Protein AF-A0A1I8ATX5-F1 (afdb_monomer)

Nearest PDB structures (foldseek):
  1nkl-assembly1_A  TM=8.105E-01  e=1.428E-02  Sus scrofa

Foldseek 3Di:
DDDDPDPPPPPPPPVPPDVQDPLLVLQQQLLVQLLVVVVPDPDDSLVSQLVSLCVPQPPPVVSSVSSNVCSVPLCVVCVVVSVVVPRSSVSCVVVPSD

pLDDT: mean 77.72, std 13.15, range [47.62, 89.88]

Solvent-accessible surface area (backbone atoms only — not comparable to full-atom values): 5912 Å² total; per-residue (Å²): 140,82,91,88,86,77,89,82,77,78,77,80,76,66,79,77,79,66,83,66,47,76,58,22,52,52,42,28,53,51,47,48,50,37,48,61,50,58,76,78,51,93,67,53,72,68,58,45,34,50,51,46,27,53,70,77,27,67,93,38,67,68,57,29,52,51,39,49,53,46,34,69,58,44,46,77,75,35,47,68,46,48,75,66,65,53,57,36,67,58,56,27,37,76,74,68,46,83

Organism: NCBI:txid37863

Secondary structure (DSSP, 8-state):
--SS--SS-------------HHHHHHHHHHHHHHHHHTT--S-HHHHHHHHHHHHHTT-HHHHHHHHHHHHHHHHHHHHHHHTT--HHHHHHHTT--

Radius of gyration: 17.79 Å; Cα contacts (8 Å, |Δi|>4): 79; chains: 1; bounding box: 62×36×24 Å

Mean predicted aligned error: 10.33 Å

Sequence (98 aa):
MKLLICLFIIGSLLPIAKADSPLCQICTVIVGAVEEALEDDQNSIDEIGKDVCDKLFKGDFWKELVCKTVVDGAVSQAEEDIKNKEKPQIICAKIHLC

Structure (mmCIF, N/CA/C/O backbone):
data_AF-A0A1I8ATX5-F1
#
_entry.id   AF-A0A1I8ATX5-F1
#
loop_
_atom_site.group_PDB
_atom_site.id
_atom_site.type_symbol
_atom_site.label_atom_id
_atom_site.label_alt_id
_atom_site.label_comp_id
_atom_site.label_asym_id
_atom_site.label_entity_id
_atom_site.label_seq_id
_atom_site.pdbx_PDB_ins_code
_atom_site.Cartn_x
_atom_site.Cartn_y
_atom_site.Cartn_z
_atom_site.occupancy
_atom_site.B_iso_or_equiv
_atom_site.auth_seq_id
_atom_site.auth_comp_id
_atom_site.auth_asym_id
_atom_site.auth_atom_id
_atom_site.pdbx_PDB_model_num
ATOM 1 N N . MET A 1 1 ? -51.947 15.233 -6.515 1.00 49.03 1 MET A N 1
ATOM 2 C CA . MET A 1 1 ? -51.505 14.933 -7.900 1.00 49.03 1 MET A CA 1
ATOM 3 C C . MET A 1 1 ? -51.711 16.216 -8.687 1.00 49.03 1 MET A C 1
ATOM 5 O O . MET A 1 1 ? -52.810 16.725 -8.628 1.00 49.03 1 MET A O 1
ATOM 9 N N . LYS A 1 2 ? -50.753 16.836 -9.365 1.00 51.22 2 LYS A N 1
ATOM 10 C CA . LYS A 1 2 ? -49.494 16.377 -9.954 1.00 51.22 2 LYS A CA 1
ATOM 11 C C . LYS A 1 2 ? -48.772 17.676 -10.416 1.00 51.22 2 LYS A C 1
ATOM 13 O O . LYS A 1 2 ? -49.461 18.628 -10.760 1.00 51.22 2 LYS A O 1
ATOM 18 N N . LEU A 1 3 ? -47.438 17.669 -10.500 1.00 51.41 3 LEU A N 1
ATOM 19 C CA . LEU A 1 3 ? -46.654 18.455 -11.484 1.00 51.41 3 LEU A CA 1
ATOM 20 C C . LEU A 1 3 ? -46.164 19.893 -11.181 1.00 51.41 3 LEU A C 1
ATOM 22 O O . LEU A 1 3 ? -45.907 20.625 -12.126 1.00 51.41 3 LEU A O 1
ATOM 26 N N . LEU A 1 4 ? -45.888 20.293 -9.933 1.00 52.38 4 LEU A N 1
ATOM 27 C CA . LEU A 1 4 ? -45.052 21.496 -9.684 1.00 52.38 4 LEU A CA 1
ATOM 28 C C . LEU A 1 4 ? -43.908 21.247 -8.680 1.00 52.38 4 LEU A C 1
ATOM 30 O O . LEU A 1 4 ? -43.568 22.106 -7.877 1.00 52.38 4 LEU A O 1
ATOM 34 N N . ILE A 1 5 ? -43.298 20.055 -8.729 1.00 55.38 5 ILE A N 1
ATOM 35 C CA . ILE A 1 5 ? -42.100 19.686 -7.942 1.00 55.38 5 ILE A CA 1
ATOM 36 C C . ILE A 1 5 ? -41.010 19.155 -8.890 1.00 55.38 5 ILE A C 1
ATOM 38 O O . ILE A 1 5 ? -40.506 18.049 -8.728 1.00 55.38 5 ILE A O 1
ATOM 42 N N . CYS A 1 6 ? -40.676 19.906 -9.943 1.00 47.62 6 CYS A N 1
ATOM 43 C CA . CYS A 1 6 ? -39.618 19.509 -10.888 1.00 47.62 6 CYS A CA 1
ATOM 44 C C . CYS A 1 6 ? -38.562 20.598 -11.130 1.00 47.62 6 CYS A C 1
ATOM 46 O O . CYS A 1 6 ? -37.795 20.492 -12.077 1.00 47.62 6 CYS A O 1
ATOM 48 N N . LEU A 1 7 ? -38.485 21.628 -10.280 1.00 52.16 7 LEU A N 1
ATOM 49 C CA . LEU A 1 7 ? -37.514 22.725 -10.430 1.00 52.16 7 LEU A CA 1
ATOM 50 C C . LEU A 1 7 ? -36.239 22.579 -9.576 1.00 52.16 7 LEU A C 1
ATOM 52 O O . LEU A 1 7 ? -35.463 23.521 -9.500 1.00 52.16 7 LEU A O 1
ATOM 56 N N . PHE A 1 8 ? -35.988 21.416 -8.958 1.00 54.81 8 PHE A N 1
ATOM 57 C CA . PHE A 1 8 ? -34.855 21.242 -8.029 1.00 54.81 8 PHE A CA 1
ATOM 58 C C . PHE A 1 8 ? -33.918 20.057 -8.298 1.00 54.81 8 PHE A C 1
ATOM 60 O O . PHE A 1 8 ? -33.079 19.751 -7.458 1.00 54.81 8 PHE A O 1
ATOM 67 N N . ILE A 1 9 ? -34.009 19.385 -9.449 1.00 60.25 9 ILE A N 1
ATOM 68 C CA . ILE A 1 9 ? -33.149 18.220 -9.725 1.00 60.25 9 ILE A CA 1
ATOM 69 C C . ILE A 1 9 ? -32.611 18.266 -11.149 1.00 60.25 9 ILE A C 1
ATOM 71 O O . ILE A 1 9 ? -32.844 17.375 -11.953 1.00 60.25 9 ILE A O 1
ATOM 75 N N . ILE A 1 10 ? -31.869 19.317 -11.470 1.00 60.31 10 ILE A N 1
ATOM 76 C CA . ILE A 1 10 ? -30.769 19.169 -12.425 1.00 60.31 10 ILE A CA 1
ATOM 77 C C . ILE A 1 10 ? -29.571 19.857 -11.785 1.00 60.31 10 ILE A C 1
ATOM 79 O O . ILE A 1 10 ? -29.054 20.862 -12.261 1.00 60.31 10 ILE A O 1
ATOM 83 N N . GLY A 1 11 ? -29.176 19.326 -10.624 1.00 52.53 11 GLY A N 1
ATOM 84 C CA . GLY A 1 11 ? -27.808 19.469 -10.164 1.00 52.53 11 GLY A CA 1
ATOM 85 C C . GLY A 1 11 ? -26.944 18.863 -11.254 1.00 52.53 11 GLY A C 1
ATOM 86 O O . GLY A 1 11 ? -26.857 17.645 -11.383 1.00 52.53 11 GLY A O 1
ATOM 87 N N . SER A 1 12 ? -26.375 19.727 -12.084 1.00 55.12 12 SER A N 1
ATOM 88 C CA . SER A 1 12 ? -25.286 19.416 -12.988 1.00 55.12 12 SER A CA 1
ATOM 89 C C . SER A 1 12 ? -24.079 19.018 -12.145 1.00 55.12 12 SER A C 1
ATOM 91 O O . SER A 1 12 ? -23.128 19.781 -11.995 1.00 55.12 12 SER A O 1
ATOM 93 N N . LEU A 1 13 ? -24.122 17.815 -11.572 1.00 51.06 13 LEU A N 1
ATOM 94 C CA . LEU A 1 13 ? -22.925 17.095 -11.197 1.00 51.06 13 LEU A CA 1
ATOM 95 C C . LEU A 1 13 ? -22.354 16.576 -12.514 1.00 51.06 13 LEU A C 1
ATOM 97 O O . LEU A 1 13 ? -22.510 15.416 -12.880 1.00 51.06 13 LEU A O 1
ATOM 101 N N . LEU A 1 14 ? -21.764 17.487 -13.288 1.00 50.88 14 LEU A N 1
ATOM 102 C CA . LEU A 1 14 ? -20.779 17.060 -14.260 1.00 50.88 14 LEU A CA 1
ATOM 103 C C . LEU A 1 14 ? -19.685 16.417 -13.408 1.00 50.88 14 LEU A C 1
ATOM 105 O O . LEU A 1 14 ? -19.130 17.119 -12.554 1.00 50.88 14 LEU A O 1
ATOM 109 N N . PRO A 1 15 ? -19.395 15.113 -13.554 1.00 53.12 15 PRO A N 1
ATOM 110 C CA . PRO A 1 15 ? -18.150 14.604 -13.029 1.00 53.12 15 PRO A CA 1
ATOM 111 C C . PRO A 1 15 ? -17.080 15.428 -13.737 1.00 53.12 15 PRO A C 1
ATOM 113 O O . PRO A 1 15 ? -16.882 15.311 -14.947 1.00 53.12 15 PRO A O 1
ATOM 116 N N . ILE A 1 16 ? -16.467 16.356 -13.003 1.00 53.81 16 ILE A N 1
ATOM 117 C CA . ILE A 1 16 ? -15.253 17.014 -13.449 1.00 53.81 16 ILE A CA 1
ATOM 118 C C . ILE A 1 16 ? -14.270 15.857 -13.525 1.00 53.81 16 ILE A C 1
ATOM 120 O O . ILE A 1 16 ? -13.755 15.419 -12.500 1.00 53.81 16 ILE A O 1
A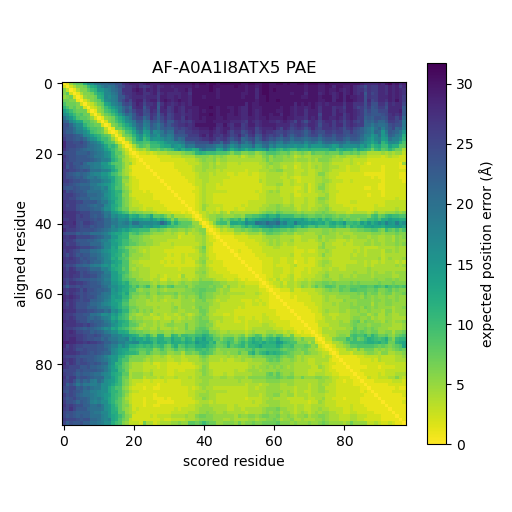TOM 124 N N . ALA A 1 17 ? -14.096 15.300 -14.722 1.00 51.22 17 ALA A N 1
ATOM 125 C CA . ALA A 1 17 ? -13.044 14.350 -15.012 1.00 51.22 17 ALA A CA 1
ATOM 126 C C . ALA A 1 17 ? -11.733 15.131 -14.896 1.00 51.22 17 ALA A C 1
ATOM 128 O O . ALA A 1 17 ? -11.174 15.610 -15.881 1.00 51.22 17 ALA A O 1
ATOM 129 N N . LYS A 1 18 ? -11.295 15.361 -13.656 1.00 57.91 18 LYS A N 1
ATOM 130 C CA . LYS A 1 18 ? -9.919 15.727 -13.383 1.00 57.91 18 LYS A CA 1
ATOM 131 C C . LYS A 1 18 ? -9.115 14.545 -13.897 1.00 57.91 18 LYS A C 1
ATOM 133 O O . LYS A 1 18 ? -9.384 13.406 -13.529 1.00 57.91 18 LYS A O 1
ATOM 138 N N . ALA A 1 19 ? -8.193 14.812 -14.814 1.00 62.12 19 ALA A N 1
ATOM 139 C CA . ALA A 1 19 ? -7.160 13.843 -15.108 1.00 62.12 19 ALA A CA 1
ATOM 140 C C . ALA A 1 19 ? -6.397 13.648 -13.796 1.00 62.12 19 ALA A C 1
ATOM 142 O O . ALA A 1 19 ? -5.656 14.537 -13.370 1.00 62.12 19 ALA A O 1
ATOM 143 N N . ASP A 1 20 ? -6.690 12.545 -13.117 1.00 72.75 20 ASP A N 1
ATOM 144 C CA . ASP A 1 20 ? -6.015 12.180 -11.887 1.00 72.75 20 ASP A CA 1
ATOM 145 C C . ASP A 1 20 ? -4.517 12.065 -12.167 1.00 72.75 20 ASP A C 1
ATOM 147 O O . ASP A 1 20 ? -4.092 11.642 -13.249 1.00 72.75 20 ASP A O 1
ATOM 151 N N . SER A 1 21 ? -3.702 12.490 -11.200 1.00 85.00 21 SER A N 1
ATOM 152 C CA . SER A 1 21 ? -2.256 12.337 -11.320 1.00 85.00 21 SER A CA 1
ATOM 153 C C . SER A 1 21 ? -1.924 10.845 -11.515 1.00 85.00 21 SER A C 1
ATOM 155 O O . SER A 1 21 ? -2.637 9.986 -10.986 1.00 85.00 21 SER A O 1
ATOM 157 N N . PRO A 1 22 ? -0.839 10.487 -12.224 1.00 83.75 22 PRO A N 1
ATOM 158 C CA . PRO A 1 22 ? -0.434 9.085 -12.338 1.00 83.75 22 PRO A CA 1
ATOM 159 C C . PRO A 1 22 ? -0.270 8.398 -10.971 1.00 83.75 22 PRO A C 1
ATOM 161 O O . PRO A 1 22 ? -0.543 7.209 -10.838 1.00 83.75 22 PRO A O 1
ATOM 164 N N . LEU A 1 23 ? 0.116 9.158 -9.939 1.00 84.00 23 LEU A N 1
ATOM 165 C CA . LEU A 1 23 ? 0.203 8.680 -8.558 1.00 84.00 23 LEU A CA 1
ATOM 166 C C . LEU A 1 23 ? -1.177 8.414 -7.942 1.00 84.00 23 LEU A C 1
ATOM 168 O O . LEU A 1 23 ? -1.354 7.391 -7.289 1.00 84.00 23 LEU A O 1
ATOM 172 N N . CYS A 1 24 ? -2.161 9.277 -8.195 1.00 87.4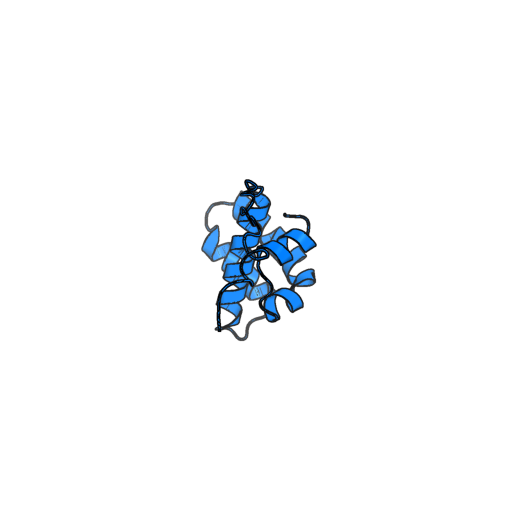4 24 CYS A N 1
ATOM 173 C CA . CYS A 1 24 ? -3.548 9.078 -7.779 1.00 87.44 24 CYS A CA 1
ATOM 174 C C . CYS A 1 24 ? -4.145 7.817 -8.423 1.00 87.44 24 CYS A C 1
ATOM 176 O O . CYS A 1 24 ? -4.763 6.996 -7.747 1.00 87.44 24 CYS A O 1
ATOM 178 N N . GLN A 1 25 ? -3.891 7.595 -9.716 1.00 88.50 25 GLN A N 1
ATOM 179 C CA . GLN A 1 25 ? -4.326 6.378 -10.408 1.00 88.50 25 GLN A CA 1
ATOM 180 C C . GLN A 1 25 ? -3.686 5.118 -9.813 1.00 88.50 25 GLN A C 1
ATOM 182 O O . GLN A 1 25 ? -4.381 4.147 -9.538 1.00 88.50 25 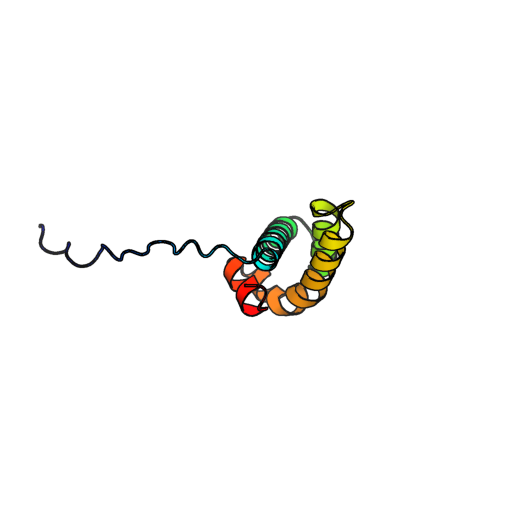GLN A O 1
ATOM 187 N N . ILE A 1 26 ? -2.374 5.138 -9.566 1.00 85.75 26 ILE A N 1
ATOM 188 C CA . ILE A 1 26 ? -1.678 4.006 -8.939 1.00 85.75 26 ILE A CA 1
ATOM 189 C C . ILE A 1 26 ? -2.236 3.746 -7.536 1.00 85.75 26 ILE A C 1
ATOM 191 O O . ILE A 1 26 ? -2.565 2.608 -7.220 1.00 85.75 26 ILE A O 1
ATOM 195 N N . CYS A 1 27 ? -2.407 4.789 -6.723 1.00 87.69 27 CYS A N 1
ATOM 196 C CA . CYS A 1 27 ? -2.961 4.657 -5.380 1.00 87.69 27 CYS A CA 1
ATOM 197 C C . CYS A 1 27 ? -4.367 4.049 -5.395 1.00 87.69 27 CYS A C 1
ATOM 199 O O . CYS A 1 27 ? -4.629 3.093 -4.674 1.00 87.69 27 CYS A O 1
ATOM 201 N N . THR A 1 28 ? -5.261 4.569 -6.238 1.00 89.88 28 THR A N 1
ATOM 202 C CA . THR A 1 28 ? -6.655 4.100 -6.296 1.00 89.88 28 THR A CA 1
ATOM 203 C C . THR A 1 28 ? -6.753 2.640 -6.727 1.00 89.88 28 THR A C 1
ATOM 205 O O . THR A 1 28 ? -7.574 1.905 -6.184 1.00 89.88 28 THR A O 1
ATOM 208 N N . VAL A 1 29 ? -5.885 2.201 -7.645 1.00 89.56 29 VAL A N 1
ATOM 209 C CA . VAL A 1 29 ? -5.773 0.790 -8.039 1.00 89.56 29 VAL A CA 1
ATOM 210 C C . VAL A 1 29 ? -5.266 -0.073 -6.881 1.00 89.56 29 VAL A C 1
ATOM 212 O O . VAL A 1 29 ? -5.832 -1.133 -6.634 1.00 89.56 29 VAL A O 1
ATOM 215 N N . ILE A 1 30 ? -4.233 0.371 -6.158 1.00 88.00 30 ILE A N 1
ATOM 216 C CA . ILE A 1 30 ? -3.681 -0.371 -5.013 1.00 88.00 30 ILE A CA 1
ATOM 217 C C . ILE A 1 30 ? -4.729 -0.514 -3.910 1.00 88.00 30 ILE A C 1
ATOM 219 O O . ILE A 1 30 ? -4.971 -1.625 -3.457 1.00 88.00 30 ILE A O 1
ATOM 223 N N . VAL A 1 31 ? -5.365 0.588 -3.501 1.00 88.25 31 VAL A N 1
ATOM 224 C CA . VAL A 1 31 ? -6.376 0.583 -2.435 1.00 88.25 31 VAL A CA 1
ATOM 225 C C . VAL A 1 31 ? -7.534 -0.344 -2.799 1.00 88.25 31 VAL A C 1
ATOM 227 O O . VAL A 1 31 ? -7.886 -1.192 -1.989 1.00 88.25 31 VAL A O 1
ATOM 230 N N . GLY A 1 32 ? -8.051 -0.270 -4.030 1.00 89.38 32 GLY A N 1
ATOM 231 C CA . GLY A 1 32 ? -9.118 -1.174 -4.473 1.00 89.38 32 GLY A CA 1
ATOM 232 C C . GLY A 1 32 ? -8.703 -2.650 -4.466 1.00 89.38 32 GLY A C 1
ATOM 233 O O . GLY A 1 32 ? -9.473 -3.505 -4.043 1.00 89.38 32 GLY A O 1
ATOM 234 N N . ALA A 1 33 ? -7.470 -2.962 -4.872 1.00 88.75 33 ALA A N 1
ATOM 235 C CA . ALA A 1 33 ? -6.967 -4.335 -4.837 1.00 88.75 33 ALA A CA 1
ATOM 236 C C . ALA A 1 33 ? -6.723 -4.848 -3.403 1.00 88.75 33 ALA A C 1
ATOM 238 O O . ALA A 1 33 ? -6.934 -6.029 -3.135 1.00 88.75 33 ALA A O 1
ATOM 239 N N . VAL A 1 34 ? -6.307 -3.977 -2.475 1.00 87.69 34 VAL A N 1
ATOM 240 C CA . VAL A 1 34 ? -6.200 -4.316 -1.046 1.00 87.69 34 VAL A CA 1
ATOM 241 C C . VAL A 1 34 ? -7.584 -4.567 -0.445 1.00 87.69 34 VAL A C 1
ATOM 243 O O . VAL A 1 34 ? -7.748 -5.537 0.289 1.00 87.69 34 VAL A O 1
ATOM 246 N N . GLU A 1 35 ? -8.581 -3.744 -0.779 1.00 87.19 35 GLU A N 1
ATOM 247 C CA . GLU A 1 35 ? -9.972 -3.940 -0.348 1.00 87.19 35 GLU A CA 1
ATOM 248 C C . GLU A 1 35 ? -10.535 -5.287 -0.812 1.00 87.19 35 GLU A C 1
ATOM 250 O O . GLU A 1 35 ? -11.112 -6.008 -0.002 1.00 87.19 35 GLU A O 1
ATOM 255 N N . GLU A 1 36 ? -10.333 -5.657 -2.082 1.00 87.12 36 GLU A N 1
ATOM 256 C CA . GLU A 1 36 ? -10.770 -6.958 -2.611 1.00 87.12 36 GLU A CA 1
ATOM 257 C C . GLU A 1 36 ? -10.063 -8.131 -1.920 1.00 87.12 36 GLU A C 1
ATOM 259 O O . GLU A 1 36 ? -10.698 -9.129 -1.587 1.00 87.12 36 GLU A O 1
ATOM 264 N N . ALA A 1 37 ? -8.756 -8.019 -1.670 1.00 85.25 37 ALA A N 1
ATOM 265 C CA . ALA A 1 37 ? -7.979 -9.090 -1.051 1.00 85.25 37 ALA A CA 1
ATOM 266 C C . ALA A 1 37 ? -8.264 -9.262 0.455 1.00 85.25 37 ALA A C 1
ATOM 268 O O . ALA A 1 37 ? -8.138 -10.367 0.979 1.00 85.25 37 ALA A O 1
ATOM 269 N N . LEU A 1 38 ? -8.697 -8.203 1.150 1.00 81.75 38 LEU A N 1
ATOM 270 C CA . LEU A 1 38 ? -9.124 -8.267 2.554 1.00 81.75 38 LEU A CA 1
ATOM 271 C C . LEU A 1 38 ? -10.402 -9.083 2.770 1.00 81.75 38 LEU A C 1
ATOM 273 O O . LEU A 1 38 ? -10.643 -9.541 3.885 1.00 81.75 38 LEU A O 1
ATOM 277 N N . GLU A 1 39 ? -11.236 -9.260 1.744 1.00 74.12 39 GLU A N 1
ATOM 278 C CA . GLU A 1 39 ? -12.455 -10.066 1.874 1.00 74.12 39 GLU A CA 1
ATOM 279 C C . GLU A 1 39 ? -12.167 -11.571 1.981 1.00 74.12 39 GLU A C 1
ATOM 281 O O . GLU A 1 39 ? -13.018 -12.314 2.474 1.00 74.12 39 GLU A O 1
ATOM 286 N N . ASP A 1 40 ? -10.979 -12.012 1.557 1.00 67.62 40 ASP A N 1
ATOM 287 C CA . ASP A 1 40 ? -10.659 -13.426 1.328 1.00 67.62 40 ASP A CA 1
ATOM 288 C C . ASP A 1 40 ? -9.539 -13.963 2.249 1.00 67.62 40 ASP A C 1
ATOM 290 O O . ASP A 1 40 ? -9.288 -15.169 2.278 1.00 67.62 40 ASP A O 1
ATOM 294 N N . ASP A 1 41 ? -8.870 -13.101 3.032 1.00 64.31 41 ASP A N 1
ATOM 295 C CA . ASP A 1 41 ? -7.623 -13.449 3.729 1.00 64.31 41 ASP A CA 1
ATOM 296 C C . ASP A 1 41 ? -7.626 -13.138 5.248 1.00 64.31 41 ASP A C 1
ATOM 298 O O . ASP A 1 41 ? -8.220 -12.169 5.717 1.00 64.31 41 ASP A O 1
ATOM 302 N N . GLN A 1 42 ? -6.950 -13.984 6.041 1.00 72.44 42 GLN A N 1
ATOM 303 C CA . GLN A 1 42 ? -6.692 -13.775 7.482 1.00 72.44 42 GLN A CA 1
ATOM 304 C C . GLN A 1 42 ? -5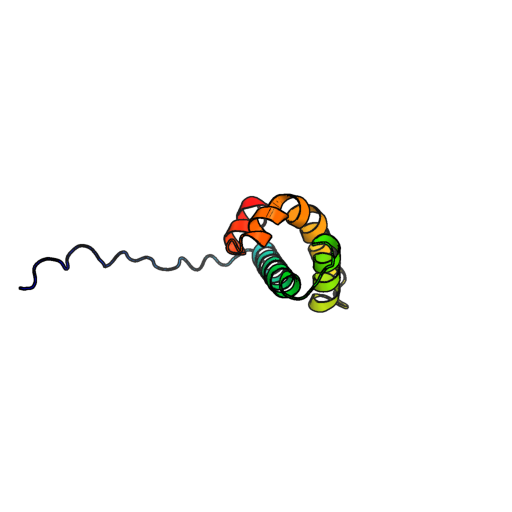.397 -12.985 7.739 1.00 72.44 42 GLN A C 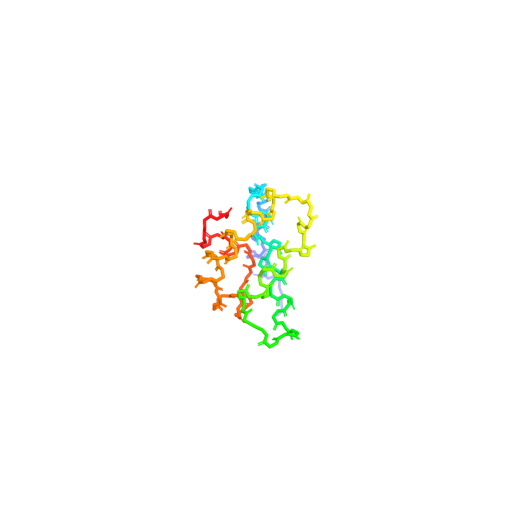1
ATOM 306 O O . GLN A 1 42 ? -5.061 -12.707 8.894 1.00 72.44 42 GLN A O 1
ATOM 311 N N . ASN A 1 43 ? -4.654 -12.669 6.679 1.00 78.56 43 ASN A N 1
ATOM 312 C CA . ASN A 1 43 ? -3.388 -11.955 6.745 1.00 78.56 43 ASN A CA 1
ATOM 313 C C . ASN A 1 43 ? -3.559 -10.486 7.150 1.00 78.56 43 ASN A C 1
ATOM 315 O O . ASN A 1 43 ? -4.633 -9.888 7.050 1.00 78.56 43 ASN A O 1
ATOM 319 N N . SER A 1 44 ? -2.466 -9.887 7.621 1.00 81.44 44 SER A N 1
ATOM 320 C CA . SER A 1 44 ? -2.453 -8.460 7.938 1.00 81.44 44 SER A CA 1
ATOM 321 C C . SER A 1 44 ? -2.586 -7.610 6.671 1.00 81.44 44 SER A C 1
ATOM 323 O O . SER A 1 44 ? -2.148 -7.999 5.587 1.00 81.44 44 SER A O 1
ATOM 325 N N . ILE A 1 45 ? -3.159 -6.413 6.804 1.00 79.75 45 ILE A N 1
ATOM 326 C CA . ILE A 1 45 ? -3.342 -5.492 5.676 1.00 79.75 45 ILE A CA 1
ATOM 327 C C . ILE A 1 45 ? -2.003 -5.098 5.015 1.00 79.75 45 ILE A C 1
ATOM 329 O O . ILE A 1 45 ? -1.946 -4.902 3.803 1.00 79.75 45 ILE A O 1
ATOM 333 N N . ASP A 1 46 ? -0.910 -5.072 5.781 1.00 81.31 46 ASP A N 1
ATOM 334 C CA . ASP A 1 46 ? 0.457 -4.889 5.285 1.00 81.31 46 ASP A CA 1
ATOM 335 C C . ASP A 1 46 ? 0.930 -6.042 4.390 1.00 81.31 46 ASP A C 1
ATOM 337 O O . ASP A 1 46 ? 1.557 -5.817 3.353 1.00 81.31 46 ASP A O 1
ATOM 341 N N . GLU A 1 47 ? 0.658 -7.288 4.785 1.00 84.62 47 GLU A N 1
ATOM 342 C CA . GLU A 1 47 ? 1.005 -8.472 3.989 1.00 84.62 47 GLU A CA 1
ATOM 343 C C . GLU A 1 47 ? 0.190 -8.515 2.699 1.00 84.62 47 GLU A C 1
ATOM 345 O O . GLU A 1 47 ? 0.751 -8.737 1.624 1.00 84.62 47 GLU A O 1
ATOM 350 N N . ILE A 1 48 ? -1.105 -8.206 2.794 1.00 87.19 48 ILE A N 1
ATOM 351 C CA . ILE A 1 48 ? -2.002 -8.092 1.643 1.00 87.19 48 ILE A CA 1
ATOM 352 C C . ILE A 1 48 ? -1.518 -6.991 0.697 1.00 87.19 48 ILE A C 1
ATOM 354 O O . ILE A 1 48 ? -1.400 -7.216 -0.505 1.00 87.19 48 ILE A O 1
ATOM 358 N N . GLY A 1 49 ? -1.170 -5.814 1.222 1.00 86.50 49 GLY A N 1
ATOM 359 C CA . GLY A 1 49 ? -0.646 -4.711 0.422 1.00 86.50 49 GLY A CA 1
ATOM 360 C C . GLY A 1 49 ? 0.638 -5.079 -0.324 1.00 86.50 49 GLY A C 1
ATOM 361 O O . GLY A 1 49 ? 0.778 -4.766 -1.508 1.00 86.50 49 GLY A O 1
ATOM 362 N N . LYS A 1 50 ? 1.558 -5.801 0.324 1.00 85.38 50 LYS A N 1
ATOM 363 C CA . LYS A 1 50 ? 2.791 -6.285 -0.319 1.00 85.38 50 LYS A CA 1
ATOM 364 C C . LYS A 1 50 ? 2.503 -7.279 -1.441 1.00 85.38 50 LYS A C 1
ATOM 366 O O . LYS A 1 50 ? 3.072 -7.138 -2.523 1.00 85.38 50 LYS A O 1
ATOM 371 N N . ASP A 1 51 ? 1.603 -8.230 -1.214 1.00 88.62 51 ASP A N 1
ATOM 372 C CA . ASP A 1 51 ? 1.202 -9.207 -2.230 1.00 88.62 51 ASP A CA 1
ATOM 373 C C . ASP A 1 51 ? 0.476 -8.539 -3.412 1.00 88.62 51 ASP A C 1
ATOM 375 O O . ASP A 1 51 ? 0.759 -8.841 -4.571 1.00 88.62 51 ASP A O 1
ATOM 379 N N . VAL A 1 52 ? -0.380 -7.547 -3.146 1.00 89.44 52 VAL A N 1
ATOM 380 C CA . VAL A 1 52 ? -1.009 -6.702 -4.174 1.00 89.44 52 VAL A CA 1
ATOM 381 C C . VAL A 1 52 ? 0.048 -5.988 -5.018 1.00 89.44 52 VAL A C 1
ATOM 383 O O . VAL A 1 52 ? -0.028 -6.025 -6.249 1.00 89.44 52 VAL A O 1
ATOM 386 N N . CYS A 1 53 ? 1.061 -5.381 -4.395 1.00 89.06 53 CYS A N 1
ATOM 387 C CA . CYS A 1 53 ? 2.146 -4.723 -5.123 1.00 89.06 53 CYS A CA 1
ATOM 388 C C . CYS A 1 53 ? 2.917 -5.688 -6.021 1.00 89.06 53 CYS A C 1
ATOM 390 O O . CYS A 1 53 ? 3.150 -5.389 -7.196 1.00 89.06 53 CYS A O 1
ATOM 392 N N . ASP A 1 54 ? 3.286 -6.848 -5.481 1.00 89.50 54 ASP A N 1
ATOM 393 C CA . ASP A 1 54 ? 4.030 -7.865 -6.215 1.00 89.50 54 ASP A CA 1
ATOM 394 C C . ASP A 1 54 ? 3.189 -8.450 -7.362 1.00 89.50 54 ASP A C 1
ATOM 396 O O . ASP A 1 54 ? 3.728 -8.718 -8.433 1.00 89.50 54 ASP A O 1
ATOM 400 N N . LYS A 1 55 ? 1.869 -8.608 -7.193 1.00 88.81 55 LYS A N 1
ATOM 401 C CA . LYS A 1 55 ? 0.951 -9.090 -8.242 1.00 88.81 55 LYS A CA 1
ATOM 402 C C . LYS A 1 55 ? 0.733 -8.067 -9.356 1.00 88.81 55 LYS A C 1
ATOM 404 O O . LYS A 1 55 ? 0.765 -8.436 -10.529 1.00 88.81 55 LYS A O 1
ATOM 409 N N . LEU A 1 56 ? 0.506 -6.801 -9.007 1.00 86.81 56 LEU A N 1
ATOM 410 C CA . LEU A 1 56 ? 0.161 -5.750 -9.971 1.00 86.81 56 LEU A CA 1
ATOM 411 C C . LEU A 1 56 ? 1.366 -5.244 -10.766 1.00 86.81 56 LEU A C 1
ATOM 413 O O . LEU A 1 56 ? 1.229 -4.902 -11.941 1.00 86.81 56 LEU A O 1
ATOM 417 N N . PHE A 1 57 ? 2.538 -5.175 -10.134 1.00 88.31 57 PHE A N 1
ATOM 418 C CA . PHE A 1 57 ? 3.695 -4.467 -10.688 1.00 88.31 57 PHE A CA 1
ATOM 419 C C . PHE A 1 57 ? 4.927 -5.347 -10.885 1.00 88.31 57 PHE A C 1
ATOM 421 O O . PHE A 1 57 ? 6.019 -4.826 -11.117 1.00 88.31 57 PHE A O 1
ATOM 428 N N . LYS A 1 58 ? 4.763 -6.676 -10.866 1.00 87.44 58 LYS A N 1
ATOM 429 C CA . LYS A 1 58 ? 5.861 -7.621 -11.093 1.00 87.44 58 LYS A CA 1
ATOM 430 C C . LYS A 1 58 ? 6.662 -7.272 -12.345 1.00 87.44 58 LYS A C 1
ATOM 432 O O . LYS A 1 58 ? 6.139 -7.284 -13.459 1.00 87.44 58 LYS A O 1
ATOM 437 N N . GLY A 1 59 ? 7.960 -7.042 -12.169 1.00 85.75 59 GLY A N 1
ATOM 438 C CA . GLY A 1 59 ? 8.873 -6.752 -13.277 1.00 85.75 59 GLY A CA 1
ATOM 439 C C . GLY A 1 59 ? 8.929 -5.280 -13.697 1.00 85.75 59 GLY A C 1
ATOM 440 O O . GLY A 1 59 ? 9.723 -4.948 -14.575 1.00 85.75 59 GLY A O 1
ATOM 441 N N . ASP A 1 60 ? 8.165 -4.394 -13.052 1.00 87.19 60 ASP A N 1
ATOM 442 C CA . ASP A 1 60 ? 8.302 -2.941 -13.163 1.00 87.19 60 ASP A CA 1
ATOM 443 C C . ASP A 1 60 ? 8.809 -2.374 -11.830 1.00 87.19 60 ASP A C 1
ATOM 445 O O . ASP A 1 60 ? 8.038 -1.967 -10.959 1.00 87.19 60 ASP A O 1
ATOM 449 N N . PHE A 1 61 ? 10.138 -2.355 -11.685 1.00 86.44 61 PHE A N 1
ATOM 450 C CA . PHE A 1 61 ? 10.824 -1.973 -10.446 1.00 86.44 61 PHE A CA 1
ATOM 451 C C . PHE A 1 61 ? 10.351 -0.627 -9.877 1.00 86.44 61 PHE A C 1
ATOM 453 O O . PHE A 1 61 ? 10.189 -0.486 -8.667 1.00 86.44 61 PHE A O 1
ATOM 460 N N . TRP A 1 62 ? 10.110 0.368 -10.737 1.00 84.88 62 TRP A N 1
ATOM 461 C CA . TRP A 1 62 ? 9.704 1.698 -10.283 1.00 84.88 62 TRP A CA 1
ATOM 462 C C . TRP A 1 62 ? 8.276 1.706 -9.750 1.00 84.88 62 TRP A C 1
ATOM 464 O O . TRP A 1 62 ? 8.026 2.306 -8.706 1.00 84.88 62 TRP A O 1
ATOM 474 N N . LYS A 1 63 ? 7.345 1.026 -10.426 1.00 82.56 63 LYS A N 1
ATOM 475 C CA . LYS A 1 63 ? 5.966 0.918 -9.937 1.00 82.56 63 LYS A CA 1
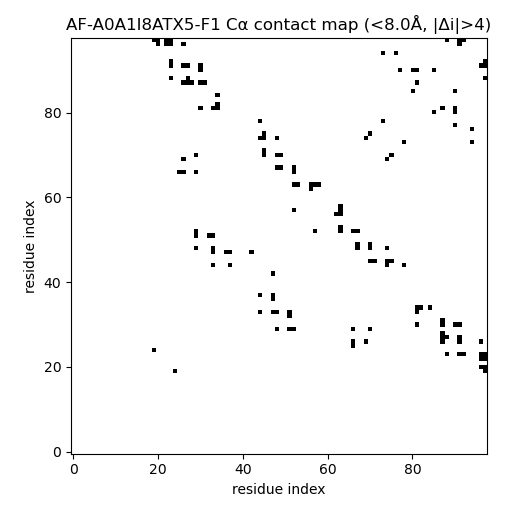ATOM 476 C C . LYS A 1 63 ? 5.876 0.076 -8.673 1.00 82.56 63 LYS A C 1
ATOM 478 O O . LYS A 1 63 ? 5.136 0.440 -7.768 1.00 82.56 63 LYS A O 1
ATOM 483 N N . GLU A 1 64 ? 6.658 -0.993 -8.586 1.00 85.50 64 GLU A N 1
ATOM 484 C CA . GLU A 1 64 ? 6.732 -1.844 -7.400 1.00 85.50 64 GLU A CA 1
ATOM 485 C C . GLU A 1 64 ? 7.257 -1.063 -6.183 1.00 85.50 64 GLU A C 1
ATOM 487 O O . GLU A 1 64 ? 6.668 -1.124 -5.105 1.00 85.50 64 GLU A O 1
ATOM 492 N N . LEU A 1 65 ? 8.308 -0.253 -6.364 1.00 85.75 65 LEU A N 1
ATOM 493 C CA . LEU A 1 65 ? 8.863 0.595 -5.305 1.00 85.75 65 LEU A CA 1
ATOM 494 C C . LEU A 1 65 ? 7.872 1.673 -4.842 1.00 85.75 65 LEU A C 1
ATOM 496 O O . LEU A 1 65 ? 7.707 1.891 -3.638 1.00 85.75 65 LEU A O 1
ATOM 500 N N . VAL A 1 66 ? 7.197 2.336 -5.788 1.00 83.44 66 VAL A N 1
ATOM 501 C CA . VAL A 1 66 ? 6.142 3.312 -5.476 1.00 83.44 66 VAL A CA 1
ATOM 502 C C . VAL A 1 66 ? 5.007 2.624 -4.731 1.00 83.44 66 VAL A C 1
ATOM 504 O O . VAL A 1 66 ? 4.586 3.123 -3.696 1.00 83.44 66 VAL A O 1
ATOM 507 N N . CYS A 1 67 ? 4.561 1.459 -5.199 1.00 86.56 67 CYS A N 1
ATOM 508 C CA . CYS A 1 67 ? 3.497 0.703 -4.557 1.00 86.56 67 CYS A CA 1
ATOM 509 C C . CYS A 1 67 ? 3.845 0.344 -3.115 1.00 86.56 67 CYS A C 1
ATOM 511 O O . CYS A 1 67 ? 3.053 0.621 -2.228 1.00 86.56 67 CYS A O 1
ATOM 513 N N . LYS A 1 68 ? 5.048 -0.181 -2.860 1.00 84.31 68 LYS A N 1
ATOM 514 C CA . LYS A 1 68 ? 5.497 -0.530 -1.503 1.00 84.31 68 LYS A CA 1
ATOM 515 C C . LYS A 1 68 ? 5.560 0.693 -0.590 1.00 84.31 68 LYS A C 1
ATOM 517 O O . LYS A 1 68 ? 5.098 0.630 0.539 1.00 84.31 68 LYS A O 1
ATOM 522 N N . THR A 1 69 ? 6.030 1.829 -1.107 1.00 81.94 69 THR A N 1
ATOM 523 C CA . THR A 1 69 ? 6.042 3.101 -0.361 1.00 81.94 69 THR A CA 1
ATOM 524 C C . THR A 1 69 ? 4.625 3.580 -0.038 1.00 81.94 69 THR A C 1
ATOM 526 O O . THR A 1 69 ? 4.363 4.054 1.067 1.00 81.94 69 THR A O 1
ATOM 529 N N . VAL A 1 70 ? 3.708 3.458 -1.003 1.00 77.88 70 VAL A N 1
ATOM 530 C CA . VAL A 1 70 ? 2.293 3.774 -0.803 1.00 77.88 70 VAL A CA 1
ATOM 531 C C . VAL A 1 70 ? 1.695 2.817 0.211 1.00 77.88 70 VAL A C 1
ATOM 533 O O . VAL A 1 70 ? 1.069 3.295 1.131 1.00 77.88 70 VAL A O 1
ATOM 536 N N . VAL A 1 71 ? 1.913 1.508 0.118 1.00 83.06 71 VAL A N 1
ATOM 537 C CA . VAL A 1 71 ? 1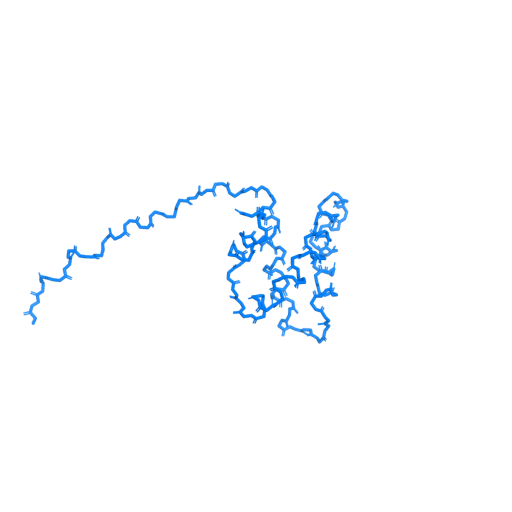.384 0.535 1.079 1.00 83.06 71 VAL A CA 1
ATOM 538 C C . VAL A 1 71 ? 1.912 0.818 2.482 1.00 83.06 71 VAL A C 1
ATOM 540 O O . VAL A 1 71 ? 1.105 1.078 3.365 1.00 83.06 71 VAL A O 1
ATOM 543 N N . ASP A 1 72 ? 3.227 0.903 2.681 1.00 79.06 72 ASP A N 1
ATOM 544 C CA . ASP A 1 72 ? 3.820 1.116 4.009 1.00 79.06 72 ASP A CA 1
ATOM 545 C C . ASP A 1 72 ? 3.301 2.414 4.680 1.00 79.06 72 ASP A C 1
ATOM 547 O O . ASP A 1 72 ? 3.074 2.457 5.893 1.00 79.06 72 ASP A O 1
ATOM 551 N N . GLY A 1 73 ? 3.072 3.481 3.899 1.00 70.50 73 GLY A N 1
ATOM 552 C CA . GLY A 1 73 ? 2.588 4.771 4.408 1.00 70.50 73 GLY A CA 1
ATOM 553 C C . GLY A 1 73 ? 1.062 4.932 4.458 1.00 70.50 73 GLY A C 1
ATOM 554 O O . GLY A 1 73 ? 0.537 5.553 5.384 1.00 70.50 73 GLY A O 1
ATOM 555 N N . ALA A 1 74 ? 0.350 4.415 3.459 1.00 66.75 74 ALA A N 1
ATOM 556 C CA . ALA A 1 74 ? -1.092 4.559 3.274 1.00 66.75 74 ALA A CA 1
ATOM 557 C C . ALA A 1 74 ? -1.867 3.515 4.058 1.00 66.75 74 ALA A C 1
ATOM 559 O O . ALA A 1 74 ? -2.856 3.871 4.684 1.00 66.75 74 ALA A O 1
ATOM 560 N N . VAL A 1 75 ? -1.419 2.256 4.064 1.00 65.62 75 VAL A N 1
ATOM 561 C CA . VAL A 1 75 ? -2.104 1.193 4.803 1.00 65.62 75 VAL A CA 1
ATOM 562 C C . VAL A 1 75 ? -2.109 1.524 6.291 1.00 65.62 75 VAL A C 1
ATOM 564 O O . VAL A 1 75 ? -3.171 1.525 6.894 1.00 65.62 75 VAL A O 1
ATOM 567 N N . SER A 1 76 ? -0.991 1.982 6.852 1.00 65.62 76 SER A N 1
ATOM 568 C CA . SER A 1 76 ? -0.922 2.389 8.263 1.00 65.62 76 SER A CA 1
ATOM 569 C C . SER A 1 76 ? -1.860 3.553 8.641 1.00 65.62 76 SER A C 1
ATOM 571 O O . SER A 1 76 ? -2.301 3.644 9.784 1.00 65.62 76 SER A O 1
ATOM 573 N N . GLN A 1 77 ? -2.144 4.478 7.714 1.00 70.25 77 GLN A N 1
ATOM 574 C CA . GLN A 1 77 ? -2.958 5.678 7.981 1.00 70.25 77 GLN A CA 1
ATOM 575 C C . GLN A 1 77 ? -4.420 5.536 7.543 1.00 70.25 77 GLN A C 1
ATOM 577 O O . GLN A 1 77 ? -5.273 6.271 8.032 1.00 70.25 77 GLN A O 1
ATOM 582 N N . ALA A 1 78 ? -4.703 4.609 6.630 1.00 75.69 78 ALA A N 1
ATOM 583 C CA . ALA A 1 78 ? -6.009 4.406 6.021 1.00 75.69 78 ALA A CA 1
ATOM 584 C C . ALA A 1 78 ? -6.570 3.001 6.268 1.00 75.69 78 ALA A C 1
ATOM 586 O O . ALA A 1 78 ? -7.600 2.669 5.699 1.00 75.69 78 ALA A O 1
ATOM 587 N N . GLU A 1 79 ? -5.946 2.172 7.110 1.00 80.06 79 GLU A N 1
ATOM 588 C CA . GLU A 1 79 ? -6.427 0.817 7.415 1.00 80.06 79 GLU A CA 1
ATOM 589 C C . GLU A 1 79 ? -7.900 0.807 7.841 1.00 80.06 79 GLU A C 1
ATOM 591 O O . GLU A 1 79 ? -8.673 -0.028 7.374 1.00 80.06 79 GLU A O 1
ATOM 596 N N . GLU A 1 80 ? -8.307 1.741 8.704 1.00 83.44 80 GLU A N 1
ATOM 597 C CA . GLU A 1 80 ? -9.701 1.849 9.140 1.00 83.44 80 GLU A CA 1
ATOM 598 C C . GLU A 1 80 ? -10.626 2.283 7.993 1.00 83.44 80 GLU A C 1
ATOM 600 O O . GLU A 1 80 ? -11.705 1.718 7.828 1.00 83.44 80 GLU A O 1
ATOM 605 N N . ASP A 1 81 ? -10.191 3.224 7.154 1.00 87.19 81 ASP A N 1
ATOM 606 C CA . ASP A 1 81 ? -10.953 3.674 5.985 1.00 87.19 81 ASP A CA 1
ATOM 607 C C . ASP A 1 81 ? -11.129 2.546 4.952 1.00 87.19 81 ASP A C 1
ATOM 609 O O . ASP A 1 81 ? -12.227 2.351 4.430 1.00 87.19 81 ASP A O 1
ATOM 613 N N . ILE A 1 82 ? -10.070 1.764 4.716 1.00 85.12 82 ILE A N 1
ATOM 614 C CA . ILE A 1 82 ? -10.056 0.584 3.843 1.00 85.12 82 ILE A CA 1
ATOM 615 C C . ILE A 1 82 ? -11.017 -0.480 4.393 1.00 85.12 82 ILE A C 1
ATOM 617 O O . ILE A 1 82 ? -11.873 -0.990 3.673 1.00 85.12 82 ILE A O 1
ATOM 621 N N . LYS A 1 83 ? -10.950 -0.783 5.697 1.00 82.94 83 LYS A N 1
ATOM 622 C CA . LYS A 1 83 ? -11.879 -1.721 6.357 1.00 82.94 83 LYS A CA 1
ATOM 623 C C . LYS A 1 83 ? -13.332 -1.250 6.293 1.00 82.94 83 LYS A C 1
ATOM 625 O O . LYS A 1 83 ? -14.243 -2.070 6.182 1.00 82.94 83 LYS A O 1
ATOM 630 N N . ASN A 1 84 ? -13.550 0.062 6.329 1.00 87.88 84 ASN A N 1
ATOM 631 C CA . ASN A 1 84 ? -14.865 0.682 6.191 1.00 87.88 84 ASN A CA 1
ATOM 632 C C . ASN A 1 84 ? -15.331 0.816 4.729 1.00 87.88 84 ASN A C 1
ATOM 634 O O . ASN A 1 84 ? -16.433 1.321 4.498 1.00 87.88 84 ASN A O 1
ATOM 638 N N . LYS A 1 85 ? -14.540 0.342 3.754 1.00 85.06 85 LYS A N 1
ATOM 639 C CA . LYS A 1 85 ? -14.810 0.432 2.310 1.00 85.06 85 LYS A CA 1
ATOM 640 C C . LYS A 1 85 ? -15.059 1.864 1.843 1.00 85.06 85 LYS A C 1
ATOM 642 O O . LYS A 1 85 ? -15.964 2.134 1.041 1.00 85.06 85 LYS A O 1
ATOM 647 N N . GLU A 1 86 ? -14.310 2.811 2.399 1.00 89.38 86 GLU A N 1
ATOM 648 C CA . GLU A 1 86 ? -14.328 4.173 1.892 1.00 89.38 86 GLU A CA 1
ATOM 649 C C . GLU A 1 86 ? -13.770 4.204 0.464 1.00 89.38 86 GLU A C 1
ATOM 651 O O . GLU A 1 86 ? -12.884 3.446 0.103 1.00 89.38 86 GLU A O 1
ATOM 656 N N . LYS A 1 87 ? -14.299 5.079 -0.398 1.00 89.81 87 LYS A N 1
ATOM 657 C CA . LYS A 1 87 ? -13.908 5.084 -1.813 1.00 89.81 87 LYS A CA 1
ATOM 658 C C . LYS A 1 87 ? -12.387 5.269 -1.965 1.00 89.81 87 LYS A C 1
ATOM 660 O O . LYS A 1 87 ? -11.867 6.240 -1.403 1.00 89.81 87 LYS A O 1
ATOM 665 N N . PRO A 1 88 ? -11.706 4.491 -2.830 1.00 88.69 88 PRO A N 1
ATOM 666 C CA . PRO A 1 88 ? -10.265 4.613 -3.054 1.00 88.69 88 PRO A 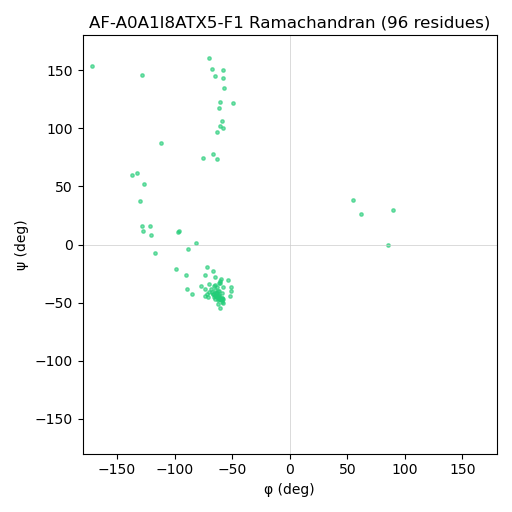CA 1
ATOM 667 C C . PRO A 1 88 ? -9.798 6.040 -3.361 1.00 88.69 88 PRO A C 1
ATOM 669 O O . PRO A 1 88 ? -8.754 6.467 -2.886 1.00 88.69 88 PRO A O 1
ATOM 672 N N . GLN A 1 89 ? -10.588 6.831 -4.098 1.00 88.50 89 GLN A N 1
ATOM 673 C CA . GLN A 1 89 ? -10.253 8.228 -4.40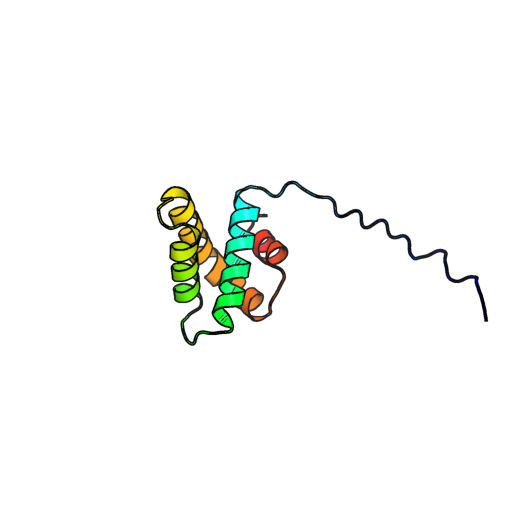8 1.00 88.50 89 GLN A CA 1
ATOM 674 C C . GLN A 1 89 ? -10.212 9.118 -3.160 1.00 88.50 89 GLN A C 1
ATOM 676 O O . GLN A 1 89 ? -9.410 10.044 -3.091 1.00 88.50 89 GLN A O 1
ATOM 681 N N . ILE A 1 90 ? -11.077 8.851 -2.180 1.00 88.62 90 ILE A N 1
ATOM 682 C CA . ILE A 1 90 ? -11.129 9.608 -0.927 1.00 88.62 90 ILE A CA 1
ATOM 683 C C . ILE A 1 90 ? -9.939 9.231 -0.048 1.00 88.62 90 ILE A C 1
ATOM 685 O O . ILE A 1 90 ? -9.258 10.121 0.456 1.00 88.62 90 ILE A O 1
ATOM 689 N N . ILE A 1 91 ? -9.637 7.936 0.061 1.00 87.31 91 ILE A N 1
ATOM 690 C CA . ILE A 1 91 ? -8.460 7.436 0.780 1.00 87.31 91 ILE A CA 1
ATOM 691 C C . ILE A 1 91 ? -7.181 8.042 0.189 1.00 87.31 91 ILE A C 1
ATOM 693 O O . ILE A 1 91 ? -6.389 8.655 0.902 1.00 87.31 91 ILE A O 1
ATOM 697 N N . CYS A 1 92 ? -7.023 7.968 -1.133 1.00 87.31 92 CYS A N 1
ATOM 698 C CA . CYS A 1 92 ? -5.861 8.507 -1.832 1.00 87.31 92 CYS A CA 1
ATOM 699 C C . CYS A 1 92 ? -5.742 10.038 -1.743 1.00 87.31 92 CYS A C 1
ATOM 701 O O . CYS A 1 92 ? -4.625 10.558 -1.766 1.00 87.31 92 CYS A O 1
ATOM 703 N N . ALA A 1 93 ? -6.859 10.758 -1.591 1.00 87.50 93 ALA A N 1
ATOM 704 C CA . ALA A 1 93 ? -6.857 12.196 -1.326 1.00 87.50 93 ALA A CA 1
ATOM 705 C C . ALA A 1 93 ? -6.435 12.539 0.113 1.00 87.50 93 ALA A C 1
ATOM 707 O O . ALA A 1 93 ? -5.707 13.508 0.332 1.00 87.50 93 ALA A O 1
ATOM 708 N N . LYS A 1 94 ? -6.848 11.736 1.107 1.00 84.38 94 LYS A N 1
ATOM 709 C CA . LYS A 1 94 ? -6.449 11.919 2.517 1.00 84.38 94 LYS A CA 1
ATOM 710 C C . LYS A 1 94 ? -4.934 11.816 2.705 1.00 84.38 94 LYS A C 1
ATOM 712 O O . LYS A 1 94 ? -4.376 12.528 3.532 1.00 84.38 94 LYS A O 1
ATOM 717 N N . ILE A 1 95 ? -4.274 10.975 1.910 1.00 82.38 95 ILE A N 1
ATOM 718 C CA . ILE A 1 95 ? -2.815 10.784 1.929 1.00 82.38 95 ILE A CA 1
ATOM 719 C C . ILE A 1 95 ? -2.071 11.622 0.875 1.00 82.38 95 ILE A C 1
ATOM 721 O O . ILE A 1 95 ? -0.884 11.400 0.642 1.00 82.38 95 ILE A O 1
ATOM 725 N N . HIS A 1 96 ? -2.751 12.586 0.246 1.00 83.31 96 HIS A N 1
ATOM 726 C CA . HIS A 1 96 ? -2.175 13.550 -0.700 1.00 83.31 96 HIS A CA 1
ATOM 727 C C . HIS A 1 96 ? -1.557 12.949 -1.977 1.00 83.31 96 HIS A C 1
ATOM 729 O O . HIS A 1 96 ? -0.661 13.544 -2.581 1.00 83.31 96 HIS A O 1
ATOM 735 N N . LEU A 1 97 ? -2.018 11.769 -2.401 1.00 82.88 97 LEU A N 1
ATOM 736 C CA . LEU A 1 97 ? -1.663 11.184 -3.702 1.00 82.88 97 LEU A CA 1
ATOM 737 C C . LEU A 1 97 ? -2.652 11.600 -4.799 1.00 82.88 97 LEU A C 1
ATOM 739 O O . LEU A 1 97 ? -2.278 11.686 -5.974 1.00 82.88 97 LEU A O 1
ATOM 743 N N . CYS A 1 98 ? -3.879 11.907 -4.377 1.00 84.38 98 CYS A N 1
ATOM 744 C CA . CYS A 1 98 ? -4.860 12.754 -5.042 1.00 84.38 98 CYS A CA 1
ATOM 745 C C . CYS A 1 98 ? -5.019 14.057 -4.211 1.00 84.38 98 CYS A C 1
ATOM 747 O O . CYS A 1 98 ? -5.559 15.031 -4.770 1.00 84.38 98 CYS A O 1
#

InterPro domains:
  IPR008139 Saposin B type domain [PS50015] (20-98)
  IPR008139 Saposin B type domain [SM00741] (22-98)
  IPR011001 Saposin-like [SSF47862] (21-98)